Protein AF-A0A352VTB7-F1 (afdb_monomer_lite)

pLDDT: mean 85.54, std 11.73, range [53.66, 97.31]

Radius of gyration: 23.64 Å; chains: 1; bounding box: 48×35×48 Å

Secondary structure (DSSP, 8-state):
--TT-TTSS---TTS----BHHHHHHHHHTT----GGGPBP---------------PPP---TT-S--S--EEE-TTS-EEEPP-

Structure (mmCIF, N/CA/C/O backbone):
data_AF-A0A352VTB7-F1
#
_entry.id   AF-A0A352VTB7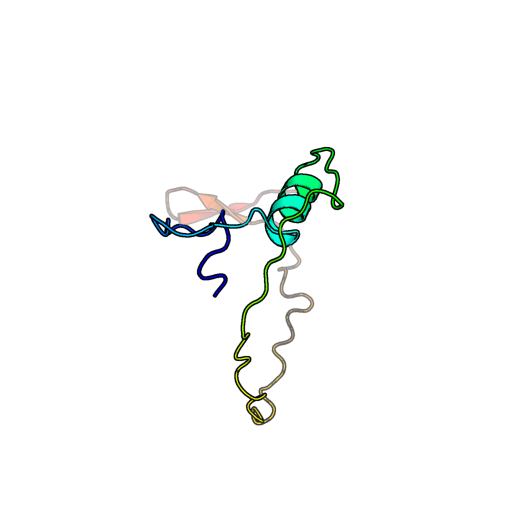-F1
#
loop_
_atom_site.group_PDB
_atom_site.id
_atom_site.type_symbol
_atom_site.label_atom_id
_atom_site.label_alt_id
_atom_site.label_comp_id
_atom_site.label_asym_id
_atom_site.label_entity_id
_atom_site.label_seq_id
_atom_site.pdbx_PDB_ins_code
_atom_site.Cartn_x
_atom_site.Cartn_y
_atom_site.Cartn_z
_atom_site.occupancy
_atom_site.B_iso_or_equiv
_atom_site.auth_seq_id
_atom_site.auth_comp_id
_atom_site.auth_asym_id
_atom_site.auth_atom_id
_atom_site.pdbx_PDB_model_num
ATOM 1 N N . MET A 1 1 ? 10.615 2.838 4.078 1.00 76.81 1 MET A N 1
ATOM 2 C CA . MET A 1 1 ? 9.932 3.748 3.137 1.00 76.81 1 MET A CA 1
ATOM 3 C C . MET A 1 1 ? 9.796 3.013 1.809 1.00 76.81 1 MET A C 1
ATOM 5 O O . MET A 1 1 ? 10.541 2.061 1.606 1.00 76.81 1 MET A O 1
ATOM 9 N N . LEU A 1 2 ? 8.806 3.351 0.977 1.00 87.88 2 LEU A N 1
ATOM 10 C CA . LEU A 1 2 ? 8.586 2.690 -0.319 1.00 87.88 2 LEU A CA 1
ATOM 11 C C . LEU A 1 2 ? 9.263 3.424 -1.494 1.00 87.88 2 LEU A C 1
ATOM 13 O O . LEU A 1 2 ? 9.098 3.015 -2.634 1.00 87.88 2 LEU A O 1
ATOM 17 N N . ASP A 1 3 ? 10.079 4.440 -1.221 1.00 87.25 3 ASP A N 1
ATOM 18 C CA . ASP A 1 3 ? 10.927 5.178 -2.164 1.00 87.25 3 ASP A CA 1
ATOM 19 C C . ASP A 1 3 ? 10.262 5.416 -3.531 1.00 87.25 3 ASP A C 1
ATOM 21 O O . ASP A 1 3 ? 9.450 6.324 -3.618 1.00 87.25 3 ASP A O 1
ATOM 25 N N . ARG A 1 4 ? 10.533 4.578 -4.546 1.00 91.81 4 ARG A N 1
ATOM 26 C CA . ARG A 1 4 ? 10.032 4.738 -5.930 1.00 91.81 4 ARG A CA 1
ATOM 27 C C . ARG A 1 4 ? 8.723 4.013 -6.258 1.00 91.81 4 ARG A C 1
ATOM 29 O O . ARG A 1 4 ? 8.418 3.781 -7.420 1.00 91.81 4 ARG A O 1
ATOM 36 N N . GLU A 1 5 ? 7.989 3.533 -5.266 1.00 94.19 5 GLU A N 1
ATOM 37 C CA . GLU A 1 5 ? 6.678 2.925 -5.511 1.00 94.19 5 GLU A CA 1
ATOM 38 C C . GLU A 1 5 ? 5.680 3.999 -5.985 1.00 94.19 5 GLU A C 1
ATOM 40 O O . GLU A 1 5 ? 5.682 5.114 -5.458 1.00 94.19 5 GLU A O 1
ATOM 45 N N . LEU A 1 6 ? 4.844 3.678 -6.982 1.00 94.38 6 LEU A N 1
ATOM 46 C CA . LEU A 1 6 ? 3.991 4.655 -7.672 1.00 94.38 6 LEU A CA 1
ATOM 47 C C . LEU A 1 6 ? 3.072 5.474 -6.750 1.00 94.38 6 LEU A C 1
ATOM 49 O O . LEU A 1 6 ? 2.832 6.649 -7.007 1.00 94.38 6 LEU A O 1
ATOM 53 N N . MET A 1 7 ? 2.536 4.861 -5.697 1.00 94.12 7 MET A N 1
ATOM 54 C CA . MET A 1 7 ? 1.590 5.478 -4.764 1.00 94.12 7 MET A CA 1
ATOM 55 C C . MET A 1 7 ? 2.284 6.161 -3.579 1.00 94.12 7 MET A C 1
ATOM 57 O O . MET A 1 7 ? 1.629 6.544 -2.603 1.00 94.12 7 MET A O 1
ATOM 61 N N . THR A 1 8 ? 3.604 6.335 -3.635 1.00 91.94 8 THR A N 1
ATOM 62 C CA . THR A 1 8 ? 4.297 7.260 -2.735 1.00 91.94 8 THR A CA 1
ATOM 63 C C . THR A 1 8 ? 3.938 8.716 -3.087 1.00 91.94 8 THR A C 1
ATOM 65 O O . THR A 1 8 ? 3.527 9.016 -4.207 1.00 91.94 8 THR A O 1
ATOM 68 N N . PRO A 1 9 ? 4.056 9.670 -2.144 1.00 91.38 9 PRO A N 1
ATOM 69 C CA . PRO A 1 9 ? 3.723 11.074 -2.410 1.00 91.38 9 PRO A CA 1
ATOM 70 C C . PRO A 1 9 ? 4.759 11.807 -3.281 1.00 91.38 9 PRO A C 1
ATOM 72 O O . PRO A 1 9 ? 4.599 13.001 -3.534 1.00 91.38 9 PRO A O 1
ATOM 75 N N . LEU A 1 10 ? 5.842 11.137 -3.682 1.00 90.88 10 LEU A N 1
ATOM 76 C CA . LEU A 1 10 ? 6.941 11.701 -4.458 1.00 90.88 10 LEU A CA 1
ATOM 77 C C . LEU A 1 10 ? 6.976 11.020 -5.826 1.00 90.88 10 LEU A C 1
ATOM 79 O O . LEU A 1 10 ? 6.824 9.811 -5.915 1.00 90.88 10 LEU A O 1
ATOM 83 N N . PHE A 1 11 ? 7.184 11.803 -6.883 1.00 91.62 11 PHE A N 1
ATOM 84 C CA . PHE A 1 11 ? 7.342 11.287 -8.239 1.00 91.62 11 PHE A CA 1
ATOM 85 C C . PHE A 1 11 ? 8.799 11.412 -8.677 1.00 91.62 11 PHE A C 1
ATOM 87 O O . PHE A 1 11 ? 9.340 12.522 -8.714 1.00 91.62 11 PHE A O 1
ATOM 94 N N . ASP A 1 12 ? 9.412 10.292 -9.056 1.00 90.75 12 ASP A N 1
ATOM 95 C CA . ASP A 1 12 ? 10.781 10.266 -9.562 1.00 90.75 12 ASP A CA 1
ATOM 96 C C . ASP A 1 12 ? 10.790 10.371 -11.095 1.00 90.75 12 ASP A C 1
ATOM 98 O O . ASP A 1 12 ? 10.539 9.404 -11.812 1.00 90.75 12 ASP A O 1
ATOM 102 N N . SER A 1 13 ? 11.079 11.562 -11.627 1.00 93.06 13 SER A N 1
ATOM 103 C CA . SER A 1 13 ? 11.101 11.795 -13.077 1.00 93.06 13 SER A CA 1
ATOM 104 C C . SER A 1 13 ? 12.295 11.125 -13.763 1.00 93.06 13 SER A C 1
ATOM 106 O O . SER A 1 13 ? 13.419 11.207 -13.270 1.00 93.06 13 SER A O 1
ATOM 108 N N . GLY A 1 14 ? 12.082 10.571 -14.960 1.00 92.62 14 GLY A N 1
ATOM 109 C CA . GLY A 1 14 ? 13.154 9.983 -15.775 1.00 92.62 14 GLY A CA 1
ATOM 110 C C . GLY A 1 14 ? 13.568 8.571 -15.352 1.00 92.62 14 GLY A C 1
ATOM 111 O O . GLY A 1 14 ? 14.519 8.028 -15.910 1.00 92.62 14 GLY A O 1
ATOM 112 N N . VAL A 1 15 ? 12.850 7.979 -14.397 1.00 92.44 15 VAL A N 1
ATOM 113 C CA . VAL A 1 15 ? 12.976 6.582 -13.971 1.00 92.44 15 VAL A CA 1
ATOM 114 C C . VAL A 1 15 ? 11.586 5.971 -13.778 1.00 92.44 15 VAL A C 1
ATOM 116 O O . VAL A 1 15 ? 10.596 6.691 -13.635 1.00 92.44 15 VAL A O 1
ATOM 119 N N . ASP A 1 16 ? 11.505 4.643 -13.770 1.00 92.94 16 ASP A N 1
ATOM 120 C CA . ASP A 1 16 ? 10.237 3.945 -13.559 1.00 92.94 16 ASP A CA 1
ATOM 121 C C . ASP A 1 16 ? 9.759 4.082 -12.107 1.00 92.94 16 ASP A C 1
ATOM 123 O O . ASP A 1 16 ? 10.530 3.899 -11.159 1.00 92.94 16 ASP A O 1
ATOM 127 N N . ASN A 1 17 ? 8.465 4.368 -11.953 1.00 94.75 17 ASN A N 1
ATOM 128 C CA . ASN A 1 17 ? 7.745 4.372 -10.680 1.00 94.75 17 ASN A CA 1
ATOM 129 C C . ASN A 1 17 ? 6.771 3.178 -10.716 1.00 94.75 17 ASN A C 1
ATOM 131 O O . ASN A 1 17 ? 5.640 3.340 -11.176 1.00 94.75 17 ASN A O 1
ATOM 135 N N . PRO A 1 18 ? 7.217 1.957 -10.362 1.00 9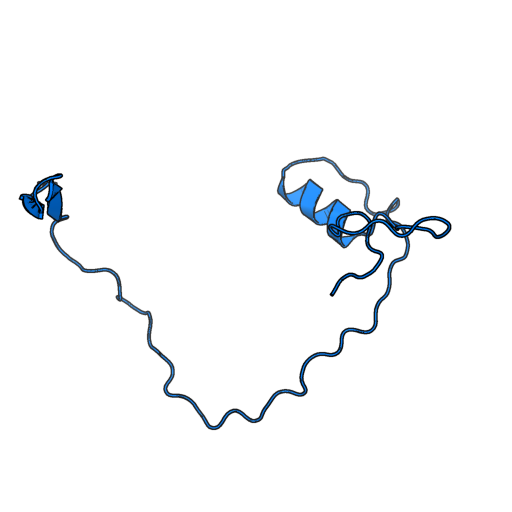6.31 18 PRO A N 1
ATOM 136 C CA . PRO A 1 18 ? 6.452 0.732 -10.583 1.00 96.31 18 PRO A CA 1
ATOM 137 C C . PRO A 1 18 ? 5.117 0.714 -9.835 1.00 96.31 18 PRO A C 1
ATOM 139 O O . PRO A 1 18 ? 5.057 1.008 -8.633 1.00 96.31 18 PRO A O 1
ATOM 142 N N . LEU A 1 19 ? 4.064 0.267 -10.527 1.00 95.81 19 LEU A N 1
ATOM 143 C CA . LEU A 1 19 ? 2.796 -0.107 -9.909 1.00 95.81 19 LEU A CA 1
ATOM 144 C C . LEU A 1 19 ? 2.949 -1.498 -9.287 1.00 95.81 19 LEU A C 1
ATOM 146 O O . LEU A 1 19 ? 2.704 -2.536 -9.905 1.00 95.81 19 LEU A O 1
ATOM 150 N N . SER A 1 20 ? 3.406 -1.513 -8.039 1.00 96.44 20 SER A N 1
ATOM 151 C CA . SER A 1 20 ? 3.764 -2.751 -7.356 1.00 96.44 20 SER A CA 1
ATOM 152 C C . SER A 1 20 ? 2.542 -3.556 -6.892 1.00 96.44 20 SER A C 1
ATOM 154 O O . SER A 1 20 ? 1.421 -3.054 -6.755 1.00 96.44 20 SER A O 1
ATOM 156 N N . ALA A 1 21 ? 2.783 -4.817 -6.520 1.00 96.50 21 ALA A N 1
ATOM 157 C CA . ALA A 1 21 ? 1.775 -5.669 -5.887 1.00 96.50 21 ALA A CA 1
ATOM 158 C C . ALA A 1 21 ? 1.218 -5.090 -4.567 1.00 96.50 21 ALA A C 1
ATOM 160 O O . ALA A 1 21 ? 0.134 -5.495 -4.144 1.00 96.50 21 ALA A O 1
ATOM 161 N N . ILE A 1 22 ? 1.936 -4.163 -3.917 1.00 94.50 22 ILE A N 1
ATOM 162 C CA . ILE A 1 22 ? 1.473 -3.470 -2.705 1.00 94.50 22 ILE A CA 1
ATOM 163 C C . ILE A 1 22 ? 0.272 -2.589 -3.060 1.00 94.50 22 ILE A C 1
ATOM 165 O O . ILE A 1 22 ? -0.803 -2.755 -2.486 1.00 94.50 22 ILE A O 1
ATOM 169 N N . SER A 1 23 ? 0.424 -1.712 -4.052 1.00 95.81 23 SER A N 1
ATOM 170 C CA . SER A 1 23 ? -0.646 -0.813 -4.494 1.00 95.81 23 SER A CA 1
ATOM 171 C C . SER A 1 23 ? -1.828 -1.558 -5.100 1.00 95.81 23 SER A C 1
ATOM 173 O O . SER A 1 23 ? -2.975 -1.252 -4.776 1.00 95.81 23 SER A O 1
ATOM 175 N N . LEU A 1 24 ? -1.572 -2.593 -5.907 1.00 97.19 24 LEU A N 1
ATOM 176 C CA . LEU A 1 24 ? -2.644 -3.420 -6.468 1.00 97.19 24 LEU A CA 1
ATOM 177 C C . LEU A 1 24 ? -3.464 -4.130 -5.379 1.00 97.19 24 LEU A C 1
ATOM 179 O O . LEU A 1 24 ? -4.686 -4.194 -5.491 1.00 97.19 24 LEU A O 1
ATOM 183 N N . ARG A 1 25 ? -2.840 -4.617 -4.297 1.00 96.62 25 ARG A N 1
ATOM 184 C CA . ARG A 1 25 ? -3.579 -5.208 -3.165 1.00 96.62 25 ARG A CA 1
ATOM 185 C C . ARG A 1 25 ? -4.375 -4.179 -2.376 1.00 96.62 25 ARG A C 1
ATOM 187 O O . ARG A 1 25 ? -5.519 -4.462 -2.049 1.00 96.62 25 ARG A O 1
ATOM 194 N N . SER A 1 26 ? -3.844 -2.975 -2.178 1.00 95.88 26 SER A N 1
ATOM 195 C CA . SER A 1 26 ? -4.612 -1.882 -1.568 1.00 95.88 26 SER A CA 1
ATOM 196 C C . SER A 1 26 ? -5.879 -1.554 -2.370 1.00 95.88 26 SER A C 1
ATOM 198 O O . SER A 1 26 ? -6.928 -1.285 -1.792 1.00 95.88 26 SER A O 1
ATOM 200 N N . LEU A 1 27 ? -5.821 -1.622 -3.707 1.00 96.38 27 LEU A N 1
ATOM 201 C CA . LEU A 1 27 ? -7.011 -1.484 -4.555 1.00 96.38 27 LEU A CA 1
ATOM 202 C C . LEU A 1 27 ? -7.973 -2.677 -4.403 1.00 96.38 27 LEU A C 1
ATOM 204 O O . LEU A 1 27 ? -9.188 -2.475 -4.409 1.00 96.38 27 LEU A O 1
ATOM 208 N N . ALA A 1 28 ? -7.459 -3.901 -4.229 1.00 96.88 28 ALA A N 1
ATOM 209 C CA . ALA A 1 28 ? -8.285 -5.083 -3.949 1.00 96.88 28 ALA A CA 1
ATOM 210 C C . ALA A 1 28 ? -9.097 -4.908 -2.663 1.00 96.88 28 ALA A C 1
ATOM 212 O O . ALA A 1 28 ? -1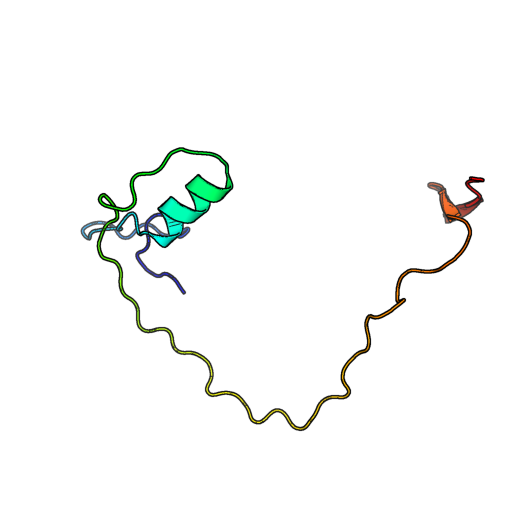0.289 -5.210 -2.645 1.00 96.88 28 ALA A O 1
ATOM 213 N N . ASP A 1 29 ? -8.470 -4.361 -1.621 1.00 96.94 29 ASP A N 1
ATOM 214 C CA . ASP A 1 29 ? -9.105 -4.112 -0.324 1.00 96.94 29 ASP A CA 1
ATOM 215 C C . ASP A 1 29 ? -10.233 -3.071 -0.420 1.00 96.94 29 ASP A C 1
ATOM 217 O O . ASP A 1 29 ? -11.208 -3.128 0.328 1.00 96.94 29 ASP A O 1
ATOM 221 N N . LEU A 1 30 ? -10.154 -2.157 -1.394 1.00 96.81 30 LEU A N 1
ATOM 222 C CA . LEU A 1 30 ? -11.226 -1.211 -1.726 1.00 96.81 30 LEU A CA 1
ATOM 223 C C . LEU A 1 30 ? -12.350 -1.831 -2.581 1.00 96.81 30 LEU A C 1
ATOM 225 O O . LEU A 1 30 ? -13.321 -1.147 -2.905 1.00 96.81 30 LEU A O 1
ATOM 229 N N . GLY A 1 31 ? -12.238 -3.111 -2.950 1.00 97.31 31 GLY A N 1
ATOM 230 C CA . GLY A 1 31 ? -13.240 -3.855 -3.717 1.00 97.31 31 GLY A CA 1
ATOM 231 C C . GLY A 1 31 ? -13.022 -3.862 -5.232 1.00 97.31 31 GLY A C 1
ATOM 232 O O . GLY A 1 31 ? -13.888 -4.343 -5.970 1.00 97.31 31 GLY A O 1
ATOM 233 N N . TYR A 1 32 ? -11.887 -3.356 -5.725 1.00 96.81 32 TYR A N 1
ATOM 234 C CA . TYR A 1 32 ? -11.554 -3.469 -7.143 1.00 96.81 32 TYR A CA 1
ATOM 235 C C . TYR A 1 32 ? -11.190 -4.916 -7.508 1.00 96.81 32 TYR A C 1
ATOM 237 O O . TYR A 1 32 ? -10.675 -5.689 -6.700 1.00 96.81 32 TYR A O 1
ATOM 245 N N . ARG A 1 33 ? -11.440 -5.291 -8.766 1.00 97.12 33 ARG A N 1
ATOM 246 C CA . ARG A 1 33 ? -10.942 -6.552 -9.332 1.00 97.12 33 ARG A CA 1
ATOM 247 C C . ARG A 1 33 ? -9.576 -6.304 -9.943 1.00 97.12 33 ARG A C 1
ATOM 249 O O . ARG A 1 33 ? -9.459 -5.489 -10.853 1.00 97.12 33 ARG A O 1
ATOM 256 N N . ILE A 1 34 ? -8.570 -7.005 -9.437 1.00 96.94 34 ILE A N 1
ATOM 257 C CA . ILE A 1 34 ? -7.172 -6.797 -9.809 1.00 96.94 34 ILE A CA 1
ATOM 258 C C . ILE A 1 34 ? -6.571 -8.089 -10.336 1.00 96.94 34 ILE A C 1
ATOM 260 O O . ILE A 1 34 ? -6.832 -9.163 -9.794 1.00 96.94 34 ILE A O 1
ATOM 264 N N . ASP A 1 35 ? -5.723 -7.964 -11.350 1.00 96.62 35 ASP A N 1
ATOM 265 C CA . ASP A 1 35 ? -4.857 -9.037 -11.819 1.00 96.62 35 ASP A CA 1
ATOM 266 C C . ASP A 1 35 ? -3.433 -8.797 -11.306 1.00 96.62 35 ASP A C 1
ATOM 268 O O . ASP A 1 35 ? -2.726 -7.905 -11.771 1.00 96.62 35 ASP A O 1
ATOM 272 N N . LEU A 1 36 ? -3.011 -9.596 -10.323 1.00 95.69 36 LEU A N 1
ATOM 273 C CA . LEU A 1 36 ? -1.674 -9.489 -9.732 1.00 95.69 36 LEU A CA 1
ATOM 274 C C . LEU A 1 36 ? -0.557 -9.940 -10.682 1.00 95.69 36 LEU A C 1
ATOM 276 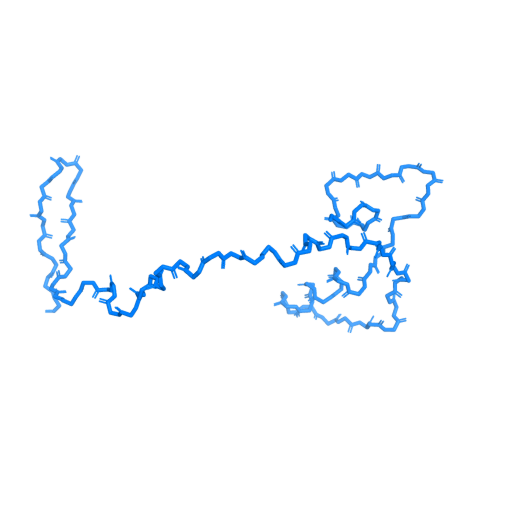O O . LEU A 1 36 ? 0.603 -9.647 -10.404 1.00 95.69 36 LEU A O 1
ATOM 280 N N . SER A 1 37 ? -0.873 -10.628 -11.786 1.00 96.88 37 SER A N 1
ATOM 281 C CA . SER A 1 37 ? 0.134 -10.996 -12.791 1.00 96.88 37 SER A CA 1
ATOM 282 C C . SER A 1 37 ? 0.677 -9.788 -13.558 1.00 96.88 37 SER A C 1
ATOM 284 O O . SER A 1 37 ? 1.755 -9.872 -14.137 1.00 96.88 37 SER A O 1
ATOM 286 N N . GLN A 1 38 ? -0.054 -8.671 -13.528 1.00 95.81 38 GLN A N 1
ATOM 287 C CA . GLN A 1 38 ? 0.317 -7.405 -14.160 1.00 95.81 38 GLN A CA 1
ATOM 288 C C . GLN A 1 38 ? 1.064 -6.461 -13.205 1.00 95.81 38 GLN A C 1
ATOM 290 O O . GLN A 1 38 ? 1.269 -5.298 -13.535 1.00 95.81 38 GLN A O 1
ATOM 295 N N . ALA A 1 39 ? 1.431 -6.924 -12.006 1.00 96.88 39 ALA A N 1
ATOM 296 C CA . ALA A 1 39 ? 2.196 -6.124 -11.059 1.00 96.88 39 ALA A CA 1
ATOM 297 C C . ALA A 1 39 ? 3.631 -5.908 -11.551 1.00 96.88 39 ALA A C 1
ATOM 299 O O . ALA A 1 39 ? 4.324 -6.869 -11.899 1.00 96.88 39 ALA A O 1
ATOM 300 N N . ASP A 1 40 ? 4.112 -4.669 -11.474 1.00 96.69 40 ASP A N 1
ATOM 301 C CA . ASP A 1 40 ? 5.510 -4.375 -11.759 1.00 96.69 40 ASP A CA 1
ATOM 302 C C . ASP A 1 40 ? 6.421 -4.945 -10.665 1.00 96.69 40 ASP A C 1
ATOM 304 O O . ASP A 1 40 ? 6.088 -4.974 -9.471 1.00 96.69 40 ASP A O 1
ATOM 308 N N . SER A 1 41 ? 7.616 -5.378 -11.072 1.00 94.75 41 SER A N 1
ATOM 309 C CA . SER A 1 41 ? 8.642 -5.825 -10.130 1.00 94.75 41 SER A CA 1
ATOM 310 C C . SER A 1 41 ? 9.115 -4.653 -9.276 1.00 94.75 41 SER A C 1
ATOM 312 O O . SER A 1 41 ? 9.632 -3.662 -9.785 1.00 94.75 41 SER A O 1
ATOM 314 N N . TYR A 1 42 ? 8.983 -4.793 -7.961 1.00 92.69 42 TYR A N 1
ATOM 315 C CA . TYR A 1 42 ? 9.431 -3.796 -7.000 1.00 92.69 42 TYR A CA 1
ATOM 316 C C . TYR A 1 42 ? 10.159 -4.472 -5.838 1.00 92.69 42 TYR A C 1
ATOM 318 O O . TYR A 1 42 ? 9.653 -5.417 -5.230 1.00 92.69 42 TYR A O 1
ATOM 326 N N . SER A 1 43 ? 11.349 -3.973 -5.512 1.00 90.44 43 SER A N 1
ATOM 327 C CA . SER A 1 43 ? 12.152 -4.437 -4.383 1.00 90.44 43 SER A CA 1
ATOM 328 C C . SER A 1 43 ? 12.828 -3.255 -3.709 1.00 90.44 43 SER A C 1
ATOM 330 O O . SER A 1 43 ? 13.365 -2.387 -4.396 1.00 90.44 43 SER A O 1
ATOM 332 N N . ASN A 1 44 ? 12.865 -3.256 -2.379 1.00 84.75 44 ASN A N 1
ATOM 333 C CA . ASN A 1 44 ? 13.605 -2.266 -1.612 1.00 84.75 44 ASN A CA 1
ATOM 334 C C . ASN A 1 44 ? 14.304 -2.918 -0.412 1.00 84.75 44 ASN A C 1
ATOM 336 O O . ASN A 1 44 ? 13.881 -3.971 0.074 1.00 84.75 44 ASN A O 1
ATOM 340 N N . VAL A 1 45 ? 15.376 -2.293 0.072 1.00 82.88 45 VAL A N 1
ATOM 341 C CA . VAL A 1 45 ? 16.064 -2.708 1.295 1.00 82.88 45 VAL A CA 1
ATOM 342 C C . VAL A 1 45 ? 15.316 -2.124 2.484 1.00 82.88 45 VAL A C 1
ATOM 344 O O . VAL A 1 45 ? 15.445 -0.952 2.833 1.00 82.88 45 VAL A O 1
ATOM 347 N N . PHE A 1 46 ? 14.521 -2.965 3.135 1.00 77.38 46 PHE A N 1
ATOM 348 C CA . PHE A 1 46 ? 13.850 -2.591 4.368 1.00 77.38 46 PHE A CA 1
ATOM 349 C C . PHE A 1 46 ? 14.814 -2.746 5.541 1.00 77.38 46 PHE A C 1
ATOM 351 O O . PHE A 1 46 ? 14.986 -3.834 6.091 1.00 77.38 46 PHE A O 1
ATOM 358 N N . SER A 1 47 ? 15.430 -1.641 5.951 1.00 73.62 47 SER A N 1
ATOM 359 C CA . SER A 1 47 ? 16.111 -1.574 7.241 1.00 73.62 47 SER A CA 1
ATOM 360 C C . SER A 1 47 ? 15.059 -1.623 8.347 1.00 73.62 47 SER A C 1
ATOM 362 O O . SER A 1 47 ? 14.521 -0.596 8.760 1.00 73.62 47 SER A O 1
ATOM 364 N N . SER A 1 48 ? 14.736 -2.825 8.825 1.00 66.44 48 SER A N 1
ATOM 365 C CA . SER A 1 48 ? 14.104 -2.947 10.135 1.00 66.44 48 SER A CA 1
ATOM 366 C C . SER A 1 48 ? 15.107 -2.418 11.158 1.00 66.44 48 SER A C 1
ATOM 368 O O . SER A 1 48 ? 16.278 -2.811 11.085 1.00 66.44 48 SER A O 1
ATOM 370 N N . PRO A 1 49 ? 14.710 -1.585 12.139 1.00 61.53 49 PRO A N 1
ATOM 371 C CA . PRO A 1 49 ? 15.548 -1.450 13.317 1.00 61.53 49 PRO A CA 1
ATOM 372 C C . PRO A 1 49 ? 15.812 -2.872 13.815 1.00 61.53 49 PRO A C 1
ATOM 374 O O . PRO A 1 49 ? 14.876 -3.675 13.935 1.00 61.53 49 PRO A O 1
ATOM 377 N N . ALA A 1 50 ? 17.088 -3.213 14.024 1.00 61.34 50 ALA A N 1
ATOM 378 C CA . ALA A 1 50 ? 17.440 -4.415 14.763 1.00 61.34 50 ALA A CA 1
ATOM 379 C C . ALA A 1 50 ? 16.545 -4.418 15.999 1.00 61.34 50 ALA A C 1
ATOM 381 O O . ALA A 1 50 ? 16.435 -3.372 16.643 1.00 61.34 50 ALA A O 1
ATOM 382 N N . ARG A 1 51 ? 15.837 -5.527 16.260 1.00 58.19 51 ARG A N 1
ATOM 383 C CA . ARG A 1 51 ? 14.936 -5.652 17.408 1.00 58.19 51 ARG A CA 1
ATOM 384 C C . ARG A 1 51 ? 15.707 -5.160 18.624 1.00 58.19 51 ARG A C 1
ATOM 386 O O . ARG A 1 51 ? 16.578 -5.864 19.125 1.00 58.19 51 ARG A O 1
ATOM 393 N N . SER A 1 52 ? 15.435 -3.924 19.042 1.00 53.66 52 SER A N 1
ATOM 394 C CA . SER A 1 52 ? 15.970 -3.399 20.281 1.00 53.66 52 SER A CA 1
ATOM 395 C C . SER A 1 52 ? 15.523 -4.418 21.307 1.00 53.66 52 SER A C 1
ATOM 397 O O . SER A 1 52 ? 14.327 -4.729 21.378 1.00 53.66 52 SER A O 1
ATOM 399 N N . VAL A 1 53 ? 16.476 -5.001 22.032 1.00 59.78 53 VAL A N 1
ATOM 400 C CA . VAL A 1 53 ? 16.181 -5.748 23.249 1.00 59.78 53 VAL A CA 1
ATOM 401 C C . VAL A 1 53 ? 15.603 -4.711 24.201 1.00 59.78 53 VAL A C 1
ATOM 403 O O . VAL A 1 53 ? 16.302 -4.098 24.999 1.00 59.78 53 VAL A O 1
ATOM 406 N N . THR A 1 54 ? 14.326 -4.399 23.999 1.00 62.19 54 THR A N 1
ATOM 407 C CA . THR A 1 54 ? 13.573 -3.499 24.843 1.00 62.19 54 THR A CA 1
ATOM 408 C C . THR A 1 54 ? 13.530 -4.225 26.177 1.00 62.19 54 THR A C 1
ATOM 410 O O . THR A 1 54 ? 13.017 -5.350 26.207 1.00 62.19 54 THR A O 1
ATOM 413 N N . PRO A 1 55 ? 14.107 -3.660 27.256 1.00 68.69 55 PRO A N 1
ATOM 414 C CA . PRO A 1 55 ? 13.899 -4.227 28.579 1.00 68.69 55 PRO A CA 1
ATOM 415 C C . PRO A 1 55 ? 12.387 -4.378 28.756 1.00 68.69 55 PRO A C 1
ATOM 417 O O . PRO A 1 55 ? 11.667 -3.490 28.287 1.00 68.69 55 PRO A O 1
ATOM 420 N N . PRO A 1 56 ? 11.898 -5.495 29.322 1.00 70.44 56 PRO A N 1
ATOM 421 C CA . PRO A 1 56 ? 10.473 -5.784 29.384 1.00 70.44 56 PRO A CA 1
ATOM 422 C C . PRO A 1 56 ? 9.743 -4.561 29.937 1.00 70.44 56 PRO A C 1
ATOM 424 O O . PRO A 1 56 ? 9.859 -4.223 31.113 1.00 70.44 56 PRO A O 1
ATOM 427 N N . ARG A 1 57 ? 9.051 -3.840 29.049 1.00 68.06 57 ARG A N 1
ATOM 428 C CA . ARG A 1 57 ? 8.145 -2.779 29.465 1.00 68.06 57 ARG A CA 1
ATOM 429 C C . ARG A 1 57 ? 6.959 -3.485 30.111 1.00 68.06 57 ARG A C 1
ATOM 431 O O . ARG A 1 57 ? 6.579 -4.552 29.617 1.00 68.06 57 ARG A O 1
ATOM 438 N N . PRO A 1 58 ? 6.372 -2.928 31.180 1.00 79.25 58 PRO A N 1
ATOM 439 C CA . PRO A 1 58 ? 5.087 -3.408 31.657 1.00 79.25 58 PRO A CA 1
ATOM 440 C C . PRO A 1 58 ? 4.143 -3.478 30.457 1.00 79.25 58 PRO A C 1
ATOM 442 O O . PRO A 1 58 ? 3.994 -2.491 29.732 1.00 79.25 58 PRO A O 1
ATOM 445 N N . VAL A 1 59 ? 3.591 -4.661 30.189 1.00 80.81 59 VAL A N 1
ATOM 446 C CA . VAL A 1 59 ? 2.546 -4.807 29.179 1.00 80.81 59 VAL A CA 1
ATOM 447 C C . VAL A 1 59 ? 1.392 -3.939 29.660 1.00 80.81 59 VAL A C 1
ATOM 449 O O . VAL A 1 59 ? 0.870 -4.167 30.749 1.00 80.81 59 VAL A O 1
ATOM 452 N N . LEU A 1 60 ? 1.057 -2.901 28.894 1.00 80.44 60 LEU A N 1
ATOM 453 C CA . LEU A 1 60 ? -0.134 -2.113 29.164 1.00 80.44 60 LEU A CA 1
ATOM 454 C C . LEU A 1 60 ? -1.330 -2.988 28.792 1.00 80.44 60 LEU A C 1
ATOM 456 O O . LEU A 1 60 ? -1.554 -3.251 27.610 1.00 80.44 60 LEU A O 1
ATOM 460 N N . ASP A 1 61 ? -2.031 -3.493 29.801 1.00 83.69 61 ASP A N 1
ATOM 461 C CA . ASP A 1 61 ? -3.272 -4.228 29.600 1.00 83.69 61 ASP A CA 1
ATOM 462 C C . ASP A 1 61 ? -4.358 -3.242 29.160 1.00 83.69 61 ASP A C 1
ATOM 464 O O . ASP A 1 61 ? -4.763 -2.369 29.924 1.00 83.69 61 ASP A O 1
ATOM 468 N N . LEU A 1 62 ? -4.759 -3.349 27.894 1.00 85.75 62 LEU A N 1
ATOM 469 C CA . LEU A 1 62 ? -5.853 -2.576 27.298 1.00 85.75 62 LEU A CA 1
ATOM 470 C C . LEU A 1 62 ? -7.187 -3.340 27.363 1.00 85.75 62 LEU A C 1
ATOM 472 O O . LEU A 1 62 ? -8.185 -2.909 26.782 1.00 85.75 62 LEU A O 1
ATOM 476 N N . GLY A 1 63 ? -7.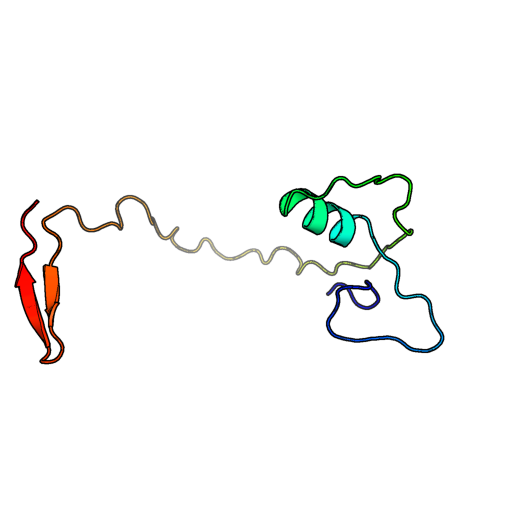207 -4.504 28.019 1.00 87.00 63 GLY A N 1
ATOM 477 C CA . GLY A 1 63 ? -8.424 -5.252 28.285 1.00 87.00 63 GLY A CA 1
ATOM 478 C C . GLY A 1 63 ? -9.365 -4.450 29.178 1.00 87.00 63 GLY A C 1
ATOM 479 O O . GLY A 1 63 ? -8.948 -3.851 30.163 1.00 87.00 63 GLY A O 1
ATOM 480 N N . ASP A 1 64 ? -10.651 -4.434 28.823 1.00 81.81 64 ASP A N 1
ATOM 481 C CA . ASP A 1 64 ? -11.707 -3.777 29.603 1.00 81.81 64 ASP A CA 1
ATOM 482 C C . ASP A 1 64 ? -11.509 -2.269 29.866 1.00 81.81 64 ASP A C 1
ATOM 484 O O . ASP A 1 64 ? -12.174 -1.698 30.730 1.00 81.81 64 ASP A O 1
ATOM 488 N N . ASP A 1 65 ? -10.684 -1.595 29.057 1.00 83.38 65 ASP A N 1
ATOM 489 C CA . ASP A 1 65 ? -10.484 -0.134 29.104 1.00 83.38 65 ASP A CA 1
ATOM 490 C C . ASP A 1 65 ? -11.709 0.653 28.580 1.00 83.38 65 ASP A C 1
ATOM 492 O O . ASP A 1 65 ? -11.770 1.883 28.553 1.00 83.38 65 ASP A O 1
ATOM 496 N N . VAL A 1 66 ? -12.760 -0.067 28.181 1.00 82.62 66 VAL A N 1
ATOM 497 C CA . VAL A 1 66 ? -14.075 0.508 27.914 1.00 82.62 66 VAL A CA 1
ATOM 498 C C . VAL A 1 66 ? -14.826 0.651 29.235 1.00 82.62 66 VAL A C 1
ATOM 500 O O . VAL A 1 66 ? -15.192 -0.337 29.878 1.00 82.62 66 VAL A O 1
ATOM 503 N N . ARG A 1 67 ? -15.137 1.897 29.616 1.00 79.50 67 ARG A N 1
ATOM 504 C CA . ARG A 1 67 ? -15.986 2.194 30.778 1.00 79.50 67 ARG A CA 1
ATOM 505 C C . ARG A 1 67 ? -17.317 1.444 30.671 1.00 79.50 67 ARG A C 1
ATOM 507 O O . ARG A 1 67 ? -18.172 1.795 29.863 1.00 79.50 67 ARG A O 1
ATOM 514 N N . ARG A 1 68 ? -17.533 0.477 31.565 1.00 82.38 68 ARG A N 1
ATOM 515 C CA . ARG A 1 68 ? -18.832 -0.187 31.730 1.00 82.38 68 ARG A CA 1
ATOM 516 C C . ARG A 1 68 ? -19.766 0.709 32.541 1.00 82.38 68 ARG A C 1
ATOM 518 O O . ARG A 1 68 ? -19.505 1.003 33.707 1.00 82.38 68 ARG A O 1
ATOM 525 N N . GLY A 1 69 ? -20.846 1.175 31.926 1.00 81.00 69 GLY A N 1
ATOM 526 C CA . GLY A 1 69 ? -21.858 1.991 32.588 1.00 81.00 69 GLY A CA 1
ATOM 527 C C . GLY A 1 69 ? -22.606 2.907 31.620 1.00 81.00 69 GLY A C 1
ATOM 528 O O . GLY A 1 69 ? -22.336 2.887 30.424 1.00 81.00 69 GLY A O 1
ATOM 529 N N . PRO A 1 70 ? -23.537 3.727 32.134 1.00 79.81 70 PRO A N 1
ATOM 530 C CA . PRO A 1 70 ? -24.343 4.613 31.306 1.00 79.81 70 PRO A CA 1
ATOM 531 C C . PRO A 1 70 ? -23.475 5.585 30.508 1.00 79.81 70 PRO A C 1
ATOM 533 O O . PRO A 1 70 ? -22.550 6.191 31.062 1.00 79.81 70 PRO A O 1
ATOM 536 N N . ILE A 1 71 ? -23.833 5.796 29.244 1.00 83.12 71 ILE A N 1
ATOM 537 C CA . ILE A 1 71 ? -23.218 6.824 28.408 1.00 83.12 71 ILE A CA 1
ATOM 538 C C . ILE A 1 71 ? -23.606 8.203 28.962 1.00 83.12 71 ILE A C 1
ATOM 540 O O . ILE A 1 71 ? -24.782 8.543 29.125 1.00 83.12 71 ILE A O 1
ATOM 544 N N . VAL A 1 72 ? -22.591 9.010 29.268 1.00 85.00 72 VAL A N 1
ATOM 545 C CA . VAL A 1 72 ? -22.753 10.409 29.671 1.00 85.00 72 VAL A CA 1
ATOM 546 C C . VAL A 1 72 ? -22.308 11.275 28.506 1.00 85.00 72 VAL A C 1
ATOM 548 O O . VAL A 1 72 ? -21.157 11.202 28.084 1.00 85.00 72 VAL A O 1
ATOM 551 N N . VAL A 1 73 ? -23.215 12.096 27.995 1.00 85.94 73 VAL A N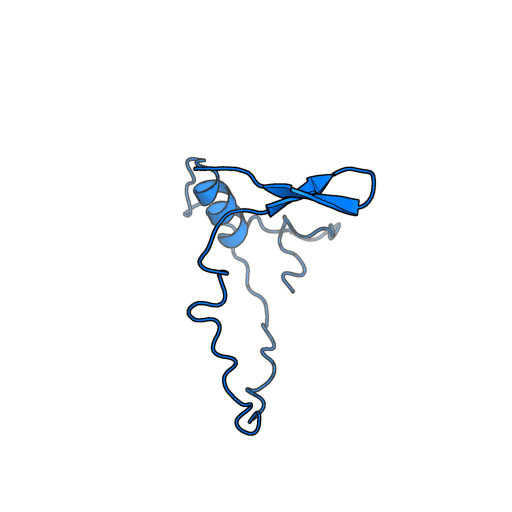 1
ATOM 552 C CA . VAL A 1 73 ? -22.911 13.094 26.970 1.00 85.94 73 VAL A CA 1
ATOM 553 C C . VAL A 1 73 ? -22.596 14.411 27.673 1.00 85.94 73 VAL A C 1
ATOM 555 O O . VAL A 1 73 ? -23.177 14.722 28.708 1.00 85.94 73 VAL A O 1
ATOM 558 N N . ILE A 1 74 ? -21.650 15.180 27.143 1.00 88.25 74 ILE A N 1
ATOM 559 C CA . ILE A 1 74 ? -21.325 16.517 27.643 1.00 88.25 74 ILE A CA 1
ATOM 560 C C . ILE A 1 74 ? -21.915 17.542 26.672 1.00 88.25 74 ILE A C 1
ATOM 562 O O . ILE A 1 74 ? -21.707 17.432 25.464 1.00 88.25 74 ILE A O 1
ATOM 566 N N . ASP A 1 75 ? -22.682 18.507 27.181 1.00 87.81 75 ASP A N 1
ATOM 567 C CA . ASP A 1 75 ? -23.236 19.589 26.364 1.00 87.81 75 ASP A CA 1
ATOM 568 C C . ASP A 1 75 ? -22.166 20.633 25.979 1.00 87.81 75 ASP A C 1
ATOM 570 O O . ASP A 1 75 ? -21.039 20.635 26.476 1.00 87.81 75 ASP A O 1
ATOM 574 N N . GLN A 1 76 ? -22.527 21.577 25.106 1.00 89.06 76 GLN A N 1
ATOM 575 C CA . GLN A 1 76 ? -21.630 22.655 24.655 1.00 89.06 76 GLN A CA 1
ATOM 576 C C . GLN A 1 76 ? -21.172 23.605 25.780 1.00 89.06 76 GLN A C 1
ATOM 578 O O . GLN A 1 76 ? -20.293 24.436 25.567 1.00 89.06 76 GLN A O 1
ATOM 583 N N . LYS A 1 77 ? -21.774 23.513 26.970 1.00 89.75 77 LYS A N 1
ATOM 584 C CA . LYS A 1 77 ? -21.448 24.303 28.163 1.00 89.75 77 LYS A CA 1
ATOM 585 C C . LYS A 1 77 ? -20.678 23.475 29.200 1.00 89.75 77 LYS A C 1
ATOM 587 O O . LYS A 1 77 ? -20.490 23.945 30.321 1.00 89.75 77 LYS A O 1
ATOM 592 N N . GLY A 1 78 ? -20.242 22.262 28.848 1.00 85.94 78 GLY A N 1
ATOM 593 C CA . GLY A 1 78 ? -19.462 21.381 29.716 1.00 85.94 78 GLY A CA 1
ATOM 594 C C . GLY A 1 78 ? -20.283 20.636 30.772 1.00 85.94 78 GLY A C 1
ATOM 595 O O . GLY A 1 78 ? -19.708 20.112 31.725 1.00 85.94 78 GLY A O 1
ATOM 596 N N . ARG A 1 79 ? -21.615 20.588 30.654 1.00 88.69 79 ARG A N 1
ATOM 597 C CA . ARG A 1 79 ? -22.489 19.906 31.622 1.00 88.69 79 ARG A CA 1
ATOM 598 C C . ARG A 1 79 ? -22.761 18.472 31.190 1.00 88.69 79 ARG A C 1
ATOM 600 O O . ARG A 1 79 ? -23.001 18.209 30.016 1.00 88.69 79 ARG A O 1
ATOM 607 N N . SER A 1 80 ? -22.779 17.550 32.149 1.00 86.00 80 SER A N 1
ATOM 608 C CA . SER A 1 80 ? -23.134 16.155 31.904 1.00 86.00 80 SER A CA 1
ATOM 609 C C . SER A 1 80 ? -24.645 15.979 31.744 1.00 86.00 80 SER A C 1
ATOM 611 O O . SER A 1 80 ? -25.429 16.269 32.647 1.00 86.00 80 SER A O 1
ATOM 613 N N . ILE A 1 81 ? -25.052 15.453 30.593 1.00 84.69 81 ILE A N 1
ATOM 614 C CA . ILE A 1 81 ? -26.402 14.971 30.317 1.00 84.69 81 ILE A CA 1
ATOM 615 C C . ILE A 1 81 ? -26.350 13.443 30.203 1.00 84.69 81 ILE A C 1
ATOM 617 O O . ILE A 1 81 ? -25.499 12.862 29.530 1.00 84.69 81 ILE A O 1
ATOM 621 N N . ARG A 1 82 ? -27.227 12.755 30.932 1.00 73.88 82 ARG A N 1
ATOM 622 C CA . ARG A 1 82 ? -27.275 11.290 30.927 1.00 73.88 82 ARG A CA 1
ATOM 623 C C . ARG A 1 82 ? -28.113 10.831 29.743 1.00 73.88 82 ARG A C 1
ATOM 625 O O . ARG A 1 82 ? -29.279 11.211 29.657 1.00 73.88 82 ARG A O 1
ATOM 632 N N . VAL A 1 83 ? -27.550 9.988 28.883 1.00 68.00 83 VAL A N 1
ATOM 633 C CA . VAL A 1 83 ? -28.347 9.243 27.907 1.00 68.00 83 VAL A CA 1
ATOM 634 C C . VAL A 1 83 ? -28.795 7.969 28.618 1.00 68.00 83 VAL A C 1
ATOM 636 O O . VAL A 1 83 ? -27.970 7.231 29.157 1.00 68.00 83 VAL A O 1
ATOM 639 N N . ARG A 1 84 ? -30.109 7.771 28.753 1.00 57.62 84 ARG A N 1
ATOM 640 C CA . ARG A 1 84 ? -30.643 6.480 29.198 1.00 57.62 84 ARG A CA 1
ATOM 641 C C . ARG A 1 84 ? -30.686 5.560 27.983 1.00 57.62 84 ARG A C 1
ATOM 643 O O . ARG A 1 84 ? -31.161 5.992 26.937 1.00 57.62 84 ARG A O 1
ATOM 650 N N . GLU A 1 85 ? -30.166 4.351 28.153 1.00 55.22 85 GLU A N 1
ATOM 651 C CA . GLU A 1 85 ? -30.520 3.203 27.311 1.00 55.22 85 GLU A CA 1
ATOM 652 C C . GLU A 1 85 ? -31.963 2.774 27.597 1.00 55.22 85 GLU A C 1
ATOM 654 O O . GLU A 1 85 ? -32.387 2.897 28.777 1.00 55.22 85 GLU A O 1
#

Foldseek 3Di:
DQVLAQPPPDHDPPDDSWPAPVVQVVVVVVVDDGDNVPGDDGDDDDPDPPPPPPPDDPPPPPPPVPDPDWDWDADPVRDTDTDDD

Sequence (85 aa):
MLDRELMTPLFDSGVDNPLSAISLRSLADLGYRIDLSQADSYSNVFSSPARSVTPPRPVLDLGDDVRRGPIVVIDQKGRSIRVRE